Protein AF-A0A7Y5PN56-F1 (afdb_monomer_lite)

pLDDT: mean 77.85, std 16.31, range [36.44, 95.75]

Sequence (91 aa):
MTAATSSGRPPRFTPLAQADFQRLEHAGYLKGLLQPFKGKGSLETWASQCMALRDDLIVLAQRRVLPQARAYPFTLLDVHLAQQTTGAGTT

Structure (mmCIF, N/CA/C/O backbone):
data_AF-A0A7Y5PN56-F1
#
_entry.id   AF-A0A7Y5PN56-F1
#
loop_
_atom_site.group_PDB
_atom_site.id
_atom_site.type_symbol
_atom_site.label_atom_id
_atom_site.label_alt_i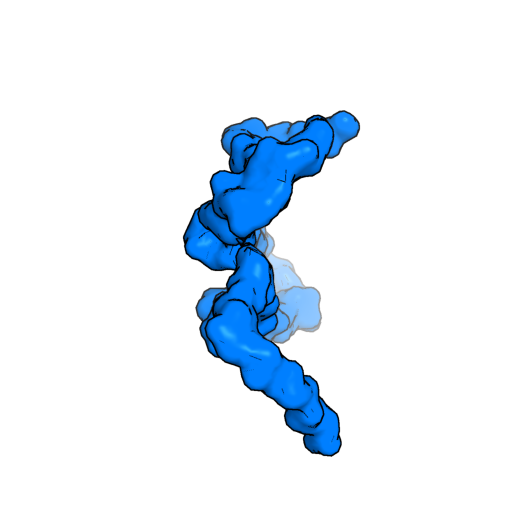d
_atom_site.label_comp_id
_atom_site.label_asym_id
_atom_site.label_entity_id
_atom_site.label_seq_id
_atom_site.pdbx_PDB_ins_code
_atom_site.Cartn_x
_atom_site.Cartn_y
_atom_site.Cartn_z
_atom_site.occupancy
_atom_site.B_iso_or_equiv
_atom_site.auth_seq_id
_atom_site.auth_comp_id
_atom_site.auth_asym_id
_atom_site.auth_atom_id
_atom_site.pdbx_PDB_model_num
ATOM 1 N N . MET A 1 1 ? -16.243 -6.800 -20.698 1.00 38.12 1 MET A N 1
ATOM 2 C CA . MET A 1 1 ? -15.472 -7.987 -21.119 1.00 38.12 1 MET A CA 1
ATOM 3 C C . MET A 1 1 ? -14.612 -7.557 -22.297 1.00 38.12 1 MET A C 1
ATOM 5 O O . MET A 1 1 ? -15.115 -7.475 -23.405 1.00 38.12 1 MET A O 1
ATOM 9 N N . THR A 1 2 ? -13.369 -7.152 -22.054 1.00 36.44 2 THR A N 1
ATOM 10 C CA . THR A 1 2 ? -12.423 -6.755 -23.108 1.00 36.44 2 THR A CA 1
ATOM 11 C C . THR A 1 2 ? -11.121 -7.496 -22.844 1.00 36.44 2 THR A C 1
ATOM 13 O O . THR A 1 2 ? -10.360 -7.156 -21.943 1.00 36.44 2 THR A O 1
ATOM 16 N N . ALA A 1 3 ? -10.925 -8.591 -23.576 1.00 47.34 3 ALA A N 1
ATOM 17 C CA . ALA A 1 3 ? -9.700 -9.370 -23.540 1.00 47.34 3 ALA A CA 1
ATOM 18 C C . ALA A 1 3 ? -8.623 -8.616 -24.329 1.00 47.34 3 ALA A C 1
ATOM 20 O O . ALA A 1 3 ? -8.761 -8.416 -25.535 1.00 47.34 3 ALA A O 1
ATOM 21 N N . ALA A 1 4 ? -7.568 -8.174 -23.647 1.00 54.44 4 ALA A N 1
ATOM 22 C CA . ALA A 1 4 ? -6.371 -7.677 -24.305 1.00 54.44 4 ALA A CA 1
ATOM 23 C C . ALA A 1 4 ? -5.565 -8.877 -24.821 1.00 54.44 4 ALA A C 1
ATOM 25 O O . ALA A 1 4 ? -5.203 -9.775 -24.062 1.00 54.44 4 ALA A O 1
ATOM 26 N N . THR A 1 5 ? -5.301 -8.890 -26.124 1.00 57.66 5 THR A N 1
ATOM 27 C CA . THR A 1 5 ? -4.411 -9.832 -26.806 1.00 57.66 5 THR A CA 1
ATOM 28 C C . THR A 1 5 ? -3.019 -9.816 -26.175 1.00 57.66 5 THR A C 1
ATOM 30 O O . THR A 1 5 ? -2.314 -8.808 -26.230 1.00 57.66 5 THR A O 1
ATOM 33 N N . SER A 1 6 ? -2.610 -10.944 -25.593 1.00 58.09 6 SER A N 1
ATOM 34 C CA . SER A 1 6 ? -1.278 -11.142 -25.029 1.00 58.09 6 SER A CA 1
ATOM 35 C C . SER A 1 6 ? -0.265 -11.401 -26.145 1.00 58.09 6 SER A C 1
ATOM 37 O O . SER A 1 6 ? -0.151 -12.518 -26.653 1.00 58.09 6 SER A O 1
ATOM 39 N N . SER A 1 7 ? 0.521 -10.390 -26.512 1.00 59.59 7 SER A N 1
ATOM 40 C CA . SER A 1 7 ? 1.858 -10.657 -27.041 1.00 59.59 7 SER A CA 1
ATOM 41 C C . SER A 1 7 ? 2.641 -11.379 -25.934 1.00 59.59 7 SER A C 1
ATOM 43 O O . SER A 1 7 ? 2.499 -11.040 -24.763 1.00 59.59 7 SER A O 1
ATOM 45 N N . GLY A 1 8 ? 3.389 -12.439 -26.261 1.00 65.81 8 GLY A N 1
ATOM 46 C CA . GLY A 1 8 ? 3.943 -13.403 -25.289 1.00 65.81 8 GLY A CA 1
ATOM 47 C C . GLY A 1 8 ? 5.072 -12.880 -24.391 1.00 65.81 8 GLY A C 1
ATOM 48 O O . GLY A 1 8 ? 6.084 -13.562 -24.240 1.00 65.81 8 GLY A O 1
ATOM 49 N N . ARG A 1 9 ? 4.975 -11.638 -23.903 1.00 68.94 9 ARG A N 1
ATOM 50 C CA . ARG A 1 9 ? 5.943 -10.913 -23.072 1.00 68.94 9 ARG A CA 1
ATOM 51 C C . ARG A 1 9 ? 5.201 -10.609 -21.770 1.00 68.94 9 ARG A C 1
ATOM 53 O O . ARG A 1 9 ? 4.151 -9.971 -21.831 1.00 68.94 9 ARG A O 1
ATOM 60 N N . PRO A 1 10 ? 5.687 -11.094 -20.617 1.00 77.25 10 PRO A N 1
ATOM 61 C CA . PRO A 1 10 ? 5.010 -10.856 -19.352 1.00 77.25 10 PRO A CA 1
ATOM 62 C C . PRO A 1 10 ? 4.899 -9.346 -19.086 1.00 77.25 10 PRO A C 1
ATOM 64 O O . PRO A 1 10 ? 5.801 -8.589 -19.472 1.00 77.25 10 PRO A O 1
ATOM 67 N N . PRO A 1 11 ? 3.804 -8.892 -18.452 1.00 86.69 11 PRO A N 1
ATOM 68 C CA . PRO A 1 11 ? 3.621 -7.483 -18.146 1.00 86.69 11 PRO A CA 1
ATOM 69 C C . PRO A 1 11 ? 4.760 -6.996 -17.243 1.00 86.69 11 PRO A C 1
ATOM 71 O O . PRO A 1 11 ? 5.172 -7.691 -16.316 1.00 86.69 11 PRO A O 1
ATOM 74 N N . ARG A 1 12 ? 5.280 -5.791 -17.513 1.00 90.81 12 ARG A N 1
ATOM 75 C CA . ARG A 1 12 ? 6.351 -5.190 -16.695 1.00 90.81 12 ARG A CA 1
ATOM 76 C C . ARG A 1 12 ? 5.876 -4.863 -15.279 1.00 90.81 12 ARG A C 1
ATOM 78 O O . ARG A 1 12 ? 6.681 -4.879 -14.359 1.00 90.81 12 ARG A O 1
ATOM 85 N N . PHE A 1 13 ? 4.580 -4.595 -15.124 1.00 92.88 13 PHE A N 1
ATOM 86 C CA . PHE A 1 13 ? 3.925 -4.355 -13.847 1.00 92.88 13 PHE A CA 1
ATOM 87 C C . PHE A 1 13 ? 2.629 -5.163 -13.759 1.00 92.88 13 PHE A C 1
ATOM 89 O O . PHE A 1 13 ? 1.827 -5.180 -14.692 1.00 92.88 13 PHE A O 1
ATOM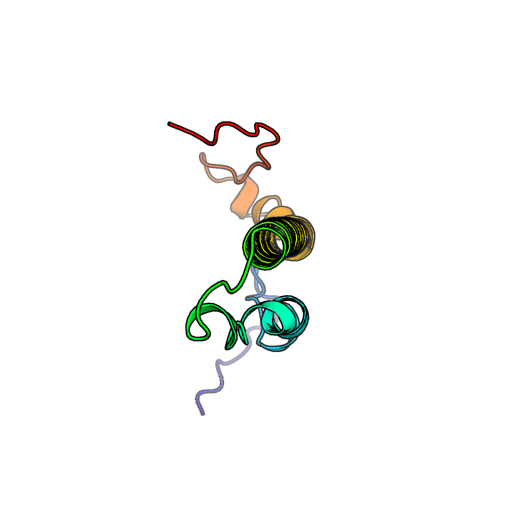 96 N N . THR A 1 14 ? 2.420 -5.808 -12.621 1.00 94.69 14 THR A N 1
ATOM 97 C CA . THR A 1 14 ? 1.223 -6.564 -12.266 1.00 94.69 14 THR A CA 1
ATOM 98 C C . THR A 1 14 ? 0.386 -5.719 -11.305 1.00 94.69 14 THR A C 1
ATOM 100 O O . THR A 1 14 ? 0.861 -5.434 -10.198 1.00 94.69 14 THR A O 1
ATOM 103 N N . PRO A 1 15 ? -0.833 -5.303 -11.696 1.00 93.31 15 PRO A N 1
ATOM 104 C CA . PRO A 1 15 ? -1.702 -4.503 -10.840 1.00 93.31 15 PRO A CA 1
ATOM 105 C C . PRO A 1 15 ? -2.161 -5.289 -9.608 1.00 93.31 15 PRO A C 1
ATOM 107 O O . PRO A 1 15 ? -2.246 -6.518 -9.630 1.00 93.31 15 PRO A O 1
ATOM 110 N N . LEU A 1 16 ? -2.475 -4.563 -8.533 1.00 93.12 16 LEU A N 1
ATOM 111 C CA . LEU A 1 16 ? -3.115 -5.142 -7.354 1.00 93.12 16 LEU A CA 1
ATOM 112 C C . LEU A 1 16 ? -4.527 -5.617 -7.715 1.00 93.12 16 LEU A C 1
ATOM 114 O O . LEU A 1 16 ? -5.284 -4.890 -8.359 1.00 93.12 16 LEU A O 1
ATOM 118 N N . ALA A 1 17 ? -4.876 -6.830 -7.295 1.00 91.25 17 ALA A N 1
ATOM 119 C CA . ALA A 1 17 ? -6.202 -7.408 -7.495 1.00 91.25 17 ALA A CA 1
ATOM 120 C C . ALA A 1 17 ? -7.052 -7.273 -6.226 1.00 91.25 17 ALA A C 1
ATOM 122 O O . ALA A 1 17 ? -6.515 -7.074 -5.142 1.00 91.25 17 ALA A O 1
ATOM 123 N N . GLN A 1 18 ? -8.372 -7.470 -6.322 1.00 87.88 18 GLN A N 1
ATOM 124 C CA . GLN A 1 18 ? -9.273 -7.404 -5.157 1.00 87.88 18 GLN A CA 1
ATOM 125 C C . GLN A 1 18 ? -8.791 -8.270 -3.978 1.00 87.88 18 GLN A C 1
ATOM 127 O O . GLN A 1 18 ? -8.847 -7.843 -2.829 1.00 87.88 18 GLN A O 1
ATOM 132 N N . ALA A 1 19 ? -8.252 -9.459 -4.262 1.00 89.06 19 ALA A N 1
ATOM 133 C CA . ALA A 1 19 ? -7.720 -10.371 -3.248 1.00 89.06 19 ALA A CA 1
ATOM 134 C C . ALA A 1 19 ? -6.548 -9.782 -2.436 1.00 89.06 19 ALA A C 1
ATOM 136 O O . ALA A 1 19 ? -6.336 -10.170 -1.289 1.00 89.06 19 ALA A O 1
ATOM 137 N N . ASP A 1 20 ? -5.804 -8.827 -3.000 1.00 88.81 20 ASP A N 1
ATOM 138 C CA . ASP A 1 20 ? -4.734 -8.121 -2.292 1.00 88.81 20 ASP A CA 1
ATOM 139 C C . ASP A 1 20 ? -5.288 -7.162 -1.226 1.00 88.81 20 ASP A C 1
ATOM 141 O O . ASP A 1 20 ? -4.647 -6.951 -0.197 1.00 88.81 20 ASP A O 1
ATOM 145 N N . PHE A 1 21 ? -6.500 -6.639 -1.442 1.00 87.12 21 PHE A N 1
ATOM 146 C CA . PHE A 1 21 ? -7.185 -5.714 -0.537 1.00 87.12 21 PHE A CA 1
ATOM 147 C C . PHE A 1 21 ? -8.056 -6.415 0.510 1.00 87.12 21 PHE A C 1
ATOM 149 O O . PHE A 1 21 ? -8.347 -5.814 1.537 1.00 87.12 21 PHE A O 1
ATOM 156 N N . GLN A 1 22 ? -8.415 -7.689 0.325 1.00 84.19 22 GLN A N 1
ATOM 157 C CA . GLN A 1 22 ? -9.210 -8.448 1.307 1.00 84.19 22 GLN A CA 1
ATOM 158 C C . GLN A 1 22 ? -8.569 -8.477 2.701 1.00 84.19 22 GLN A C 1
ATOM 160 O O . GLN A 1 22 ? -9.263 -8.457 3.713 1.00 84.19 22 GLN A O 1
ATOM 165 N N . ARG A 1 23 ? -7.232 -8.460 2.770 1.00 74.31 23 ARG A N 1
ATOM 166 C CA . ARG A 1 23 ? -6.500 -8.374 4.046 1.00 74.31 23 ARG A CA 1
ATOM 167 C C . ARG A 1 23 ? -6.692 -7.027 4.750 1.00 74.31 23 ARG A C 1
ATOM 169 O O . ARG A 1 23 ? -6.588 -6.975 5.966 1.00 74.31 23 ARG A O 1
ATOM 176 N N . LEU A 1 24 ? -7.006 -5.973 3.995 1.00 80.31 24 LEU A N 1
ATOM 177 C CA . LEU A 1 24 ? -7.266 -4.618 4.489 1.00 80.31 24 LEU A CA 1
ATOM 178 C C . LEU A 1 24 ? -8.750 -4.394 4.833 1.00 80.31 24 LEU A C 1
ATOM 180 O O . LEU A 1 24 ? -9.066 -3.599 5.717 1.00 80.31 24 LEU A O 1
ATOM 184 N N . GLU A 1 25 ? -9.671 -5.086 4.151 1.00 63.59 25 GLU A N 1
ATOM 185 C CA . GLU A 1 25 ? -11.128 -4.893 4.280 1.00 63.59 25 GLU A CA 1
ATOM 186 C C . GLU A 1 25 ? -11.671 -5.148 5.694 1.00 63.59 25 GLU A C 1
ATOM 188 O O . GLU A 1 25 ? -12.685 -4.558 6.072 1.00 63.59 25 GLU A O 1
ATOM 193 N N . HIS A 1 26 ? -10.976 -5.932 6.524 1.00 58.59 26 HIS A N 1
ATOM 194 C CA . HIS A 1 26 ? -11.362 -6.129 7.925 1.00 58.59 26 HIS A CA 1
ATOM 195 C C . HIS A 1 26 ? -11.328 -4.838 8.771 1.00 58.59 26 HIS A C 1
ATOM 197 O O . HIS A 1 26 ? -11.944 -4.808 9.835 1.00 58.59 26 HIS A O 1
ATOM 203 N N . ALA A 1 27 ? -10.692 -3.760 8.296 1.00 55.41 27 ALA A N 1
ATOM 204 C CA . ALA A 1 27 ? -10.704 -2.449 8.952 1.00 55.41 27 ALA A CA 1
ATOM 205 C C . ALA A 1 27 ? -11.811 -1.500 8.442 1.00 55.41 27 ALA A C 1
ATOM 207 O O . ALA A 1 27 ? -12.142 -0.521 9.108 1.00 55.41 27 ALA A O 1
ATOM 208 N N . GLY A 1 28 ? -12.394 -1.769 7.266 1.00 53.09 28 GLY A N 1
ATOM 209 C CA . GLY A 1 28 ? -13.340 -0.864 6.599 1.00 53.09 28 GLY A CA 1
ATOM 210 C C . GLY A 1 28 ? -14.737 -0.840 7.223 1.00 53.09 28 GLY A C 1
ATOM 211 O O . GLY A 1 28 ? -15.464 0.144 7.092 1.00 53.09 28 GLY A O 1
ATOM 212 N N . TYR A 1 29 ? -15.117 -1.887 7.961 1.00 57.66 29 TYR A N 1
ATOM 213 C CA . TYR A 1 29 ? -16.401 -1.946 8.661 1.00 57.66 29 TYR A CA 1
ATOM 214 C C . TYR A 1 29 ? -16.309 -1.340 10.068 1.00 57.66 29 TYR A C 1
ATOM 216 O O . TYR A 1 29 ? -16.680 -1.938 11.077 1.00 57.66 29 TYR A O 1
ATOM 224 N N . LEU A 1 30 ? -15.849 -0.095 10.133 1.00 54.44 30 LEU A N 1
ATOM 225 C CA . LEU A 1 30 ? -15.927 0.752 11.319 1.00 54.44 30 LEU A CA 1
ATOM 226 C C . LEU A 1 30 ? -17.355 1.296 11.494 1.00 54.44 30 LEU A C 1
ATOM 228 O O . LEU A 1 30 ? -17.566 2.500 11.604 1.00 54.44 30 LEU A O 1
ATOM 232 N N . LYS A 1 31 ? -18.375 0.428 11.578 1.00 53.94 31 LYS A N 1
ATOM 233 C CA . LYS A 1 31 ? -19.722 0.868 12.010 1.00 53.94 31 LYS A CA 1
ATOM 234 C C . LYS A 1 31 ? -19.706 1.536 13.395 1.00 53.94 31 LYS A C 1
ATOM 236 O O . LYS A 1 31 ? -20.636 2.264 13.729 1.00 53.94 31 LYS A O 1
ATOM 241 N N . GLY A 1 32 ? -18.629 1.341 14.160 1.00 53.66 32 GLY A N 1
ATOM 242 C CA . GLY A 1 32 ? -18.343 2.039 15.410 1.00 53.66 32 GLY A CA 1
ATOM 243 C C . GLY A 1 32 ? -18.022 3.534 15.272 1.00 53.66 32 GLY A C 1
ATOM 244 O O . GLY A 1 32 ? -18.165 4.234 16.260 1.00 53.66 32 GLY A O 1
ATOM 245 N N . LEU A 1 33 ? -17.671 4.053 14.083 1.00 51.53 33 LEU A N 1
ATOM 246 C CA . LEU A 1 33 ? -17.504 5.506 13.857 1.00 51.53 33 LEU A CA 1
ATOM 247 C C . LEU A 1 33 ? -18.829 6.273 13.982 1.00 51.53 33 LEU A C 1
ATOM 249 O O . LEU A 1 33 ? -18.835 7.458 14.301 1.00 51.53 33 LEU A O 1
ATOM 253 N N . LEU A 1 34 ? -19.945 5.593 13.703 1.00 54.62 34 LEU A N 1
ATOM 254 C CA . LEU A 1 34 ? -21.298 6.145 13.801 1.00 54.62 34 LEU A CA 1
ATOM 255 C C . LEU A 1 34 ? -21.975 5.802 15.134 1.00 54.62 34 LEU A C 1
ATOM 257 O O . LEU A 1 34 ? -23.016 6.376 15.454 1.00 54.62 34 LEU A O 1
ATOM 261 N N . GLN A 1 35 ? -21.409 4.877 15.917 1.00 53.91 35 GLN A N 1
ATOM 262 C CA . GLN A 1 35 ? -21.808 4.713 17.310 1.00 53.91 35 GLN A CA 1
ATOM 263 C C . GLN A 1 35 ? -21.097 5.789 18.135 1.00 53.91 35 GLN A C 1
ATOM 265 O O . GLN A 1 35 ? -19.895 5.983 17.969 1.00 53.91 35 GLN A O 1
ATOM 270 N N . PRO A 1 36 ? -21.798 6.505 19.029 1.00 59.16 36 PRO A N 1
ATOM 271 C CA . PRO A 1 36 ? -21.142 7.479 19.887 1.00 59.16 36 PRO A CA 1
ATOM 272 C C . PRO A 1 36 ? -20.017 6.780 20.656 1.00 59.16 36 PRO A C 1
ATOM 274 O O . PRO A 1 36 ? -20.261 5.748 21.284 1.00 59.16 36 PRO A O 1
ATOM 277 N N . PHE A 1 37 ? -18.803 7.334 20.587 1.00 62.56 37 PHE A N 1
ATOM 278 C CA . PHE A 1 37 ? -17.626 6.895 21.339 1.00 62.56 37 PHE A CA 1
ATOM 279 C C . PHE A 1 37 ? -17.940 6.928 22.840 1.00 62.56 37 PHE A C 1
ATOM 281 O O . PHE A 1 37 ? -17.748 7.933 23.528 1.00 62.56 37 PHE A O 1
ATOM 288 N N . LYS A 1 38 ? -18.532 5.852 23.359 1.00 56.38 38 LYS A N 1
ATOM 289 C CA . LYS A 1 38 ? -19.029 5.800 24.731 1.00 56.38 38 LYS A CA 1
ATOM 290 C C . LYS A 1 38 ? -17.876 5.360 25.632 1.00 56.38 38 LYS A C 1
ATOM 292 O O . LYS A 1 38 ? -17.718 4.184 25.936 1.00 56.38 38 LYS A O 1
ATOM 297 N N . GLY A 1 39 ? -17.057 6.334 26.027 1.00 65.62 39 GLY A N 1
ATOM 298 C CA . GLY A 1 39 ? -15.911 6.164 26.926 1.00 65.62 39 GLY A CA 1
ATOM 299 C C . GLY A 1 39 ? -14.558 6.164 26.206 1.00 65.62 39 GLY A C 1
ATOM 300 O O . GLY A 1 39 ? -14.488 5.848 25.017 1.00 65.62 39 GLY A O 1
ATOM 301 N N . LYS A 1 40 ? -13.490 6.514 26.948 1.00 63.75 40 LYS A N 1
ATOM 302 C CA . LYS A 1 40 ? -12.107 6.644 26.438 1.00 63.75 40 LYS A CA 1
ATOM 303 C C . LYS A 1 40 ? -11.713 5.457 25.554 1.00 63.75 40 LYS A C 1
ATOM 305 O O . LYS A 1 40 ? -11.528 5.679 24.366 1.00 63.75 40 LYS A O 1
ATOM 310 N N . GLY A 1 41 ? -11.820 4.226 26.080 1.00 71.12 41 GLY A N 1
ATOM 311 C CA . GLY A 1 41 ? -11.369 2.963 25.454 1.00 71.12 41 GLY A CA 1
ATOM 312 C C . GLY A 1 41 ? -11.753 2.724 23.985 1.00 71.12 41 GLY A C 1
ATOM 313 O O . GLY A 1 41 ? -11.056 2.004 23.265 1.00 71.12 41 GLY A O 1
ATOM 314 N N . SER A 1 42 ? -12.861 3.311 23.523 1.00 75.44 42 SER A N 1
ATOM 315 C CA . SER A 1 42 ? -13.309 3.199 22.130 1.00 75.44 42 SER A CA 1
ATOM 316 C C . SER A 1 42 ? -12.413 3.973 21.153 1.00 75.44 42 SER A C 1
ATOM 318 O O . SER A 1 42 ? -12.165 3.498 20.044 1.00 75.44 42 SER A O 1
ATOM 320 N N . LEU A 1 43 ? -11.863 5.116 21.579 1.00 77.94 43 LEU A N 1
ATOM 321 C CA . LEU A 1 43 ? -10.942 5.928 20.785 1.00 77.94 43 LEU A CA 1
ATOM 322 C C . LEU A 1 43 ? -9.546 5.307 20.722 1.00 77.94 43 LEU A C 1
ATOM 324 O O . LEU A 1 43 ? -8.959 5.295 19.643 1.00 77.94 43 LEU A O 1
ATOM 328 N N . GLU A 1 44 ? -9.015 4.745 21.815 1.00 81.62 44 GLU A N 1
ATOM 329 C CA . GLU A 1 44 ? -7.707 4.072 21.754 1.00 81.62 44 GLU A CA 1
ATOM 330 C C . GLU A 1 44 ? -7.768 2.794 20.905 1.00 81.62 44 GLU A C 1
ATOM 332 O O . GLU A 1 44 ? -6.835 2.502 20.152 1.00 81.62 44 GLU A O 1
ATOM 337 N N . THR A 1 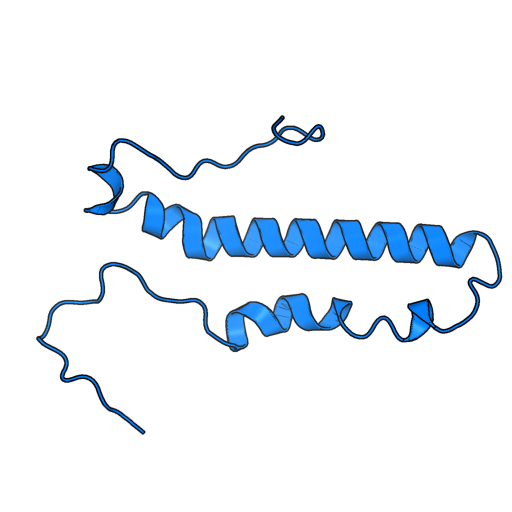45 ? -8.889 2.065 20.953 1.00 79.62 45 THR A N 1
ATOM 338 C CA . THR A 1 45 ? -9.125 0.901 20.080 1.00 79.62 45 THR A CA 1
ATOM 339 C C . THR A 1 45 ? -9.163 1.325 18.613 1.00 79.62 45 THR A C 1
ATOM 341 O O . THR A 1 45 ? -8.526 0.697 17.768 1.00 79.62 45 THR A O 1
ATOM 344 N N . TRP A 1 46 ? -9.856 2.422 18.307 1.00 77.75 46 TRP A N 1
ATOM 345 C CA . TRP A 1 46 ? -9.911 2.968 16.956 1.00 77.75 46 TRP A CA 1
ATOM 346 C C . TRP A 1 46 ? -8.541 3.452 16.464 1.00 77.75 46 TRP A C 1
ATOM 348 O O . TRP A 1 46 ? -8.124 3.097 15.364 1.00 77.75 46 TRP A O 1
ATOM 358 N N . ALA A 1 47 ? -7.792 4.185 17.291 1.00 81.50 47 ALA A N 1
ATOM 359 C CA . ALA A 1 47 ? -6.431 4.606 16.964 1.00 81.50 47 ALA A CA 1
ATOM 360 C C . ALA A 1 47 ? -5.527 3.399 16.662 1.00 81.50 47 ALA A C 1
ATOM 362 O O . ALA A 1 47 ? -4.778 3.408 15.686 1.00 81.50 47 ALA A O 1
ATOM 363 N N . SER A 1 48 ? -5.655 2.330 17.450 1.00 83.06 48 SER A N 1
ATOM 364 C CA . SER A 1 48 ? -4.941 1.067 17.231 1.00 83.06 48 SER A CA 1
ATOM 365 C C . SER A 1 48 ? -5.316 0.412 15.899 1.00 83.06 48 SER A C 1
ATOM 367 O O . SER A 1 48 ? -4.434 -0.034 15.170 1.00 83.06 48 SER A O 1
ATOM 369 N N . GLN A 1 49 ? -6.600 0.408 15.534 1.00 80.62 49 GLN A N 1
ATOM 370 C CA . GLN A 1 49 ? -7.072 -0.112 14.245 1.00 80.62 49 GLN A CA 1
ATOM 371 C C . GLN A 1 49 ? -6.562 0.719 13.060 1.00 80.62 49 GLN A C 1
ATOM 373 O O . GLN A 1 49 ? -6.153 0.150 12.051 1.00 80.62 49 GLN A O 1
ATOM 378 N N . CYS A 1 50 ? -6.517 2.048 13.187 1.00 82.31 50 CYS A N 1
ATOM 379 C CA . CYS A 1 50 ? -5.925 2.925 12.176 1.00 82.31 50 CYS A CA 1
ATOM 380 C C . CYS A 1 50 ? -4.426 2.649 11.988 1.00 82.31 50 CYS A C 1
ATOM 382 O O . CYS A 1 50 ? -3.951 2.595 10.854 1.00 82.31 50 CYS A O 1
ATOM 384 N N . MET A 1 51 ? -3.680 2.447 13.082 1.00 84.31 51 MET A N 1
ATOM 385 C CA . MET A 1 51 ? -2.262 2.077 13.010 1.00 84.31 51 MET A CA 1
ATOM 386 C C . MET A 1 51 ? -2.069 0.707 12.354 1.00 84.31 51 MET A C 1
ATOM 388 O O . MET A 1 51 ? -1.239 0.591 11.459 1.00 84.31 51 MET A O 1
ATOM 392 N N . ALA A 1 52 ? -2.875 -0.291 12.724 1.00 85.00 52 ALA A N 1
ATOM 393 C CA . ALA A 1 52 ? -2.821 -1.619 12.116 1.00 85.00 52 ALA A CA 1
ATOM 394 C C . ALA A 1 52 ? -3.113 -1.570 10.606 1.00 85.00 52 ALA A C 1
ATOM 396 O O . ALA A 1 52 ? -2.344 -2.107 9.815 1.00 85.00 52 ALA A O 1
ATOM 397 N N . LEU A 1 53 ? -4.155 -0.839 10.188 1.00 85.94 53 LEU A N 1
ATOM 398 C CA . LEU A 1 53 ? -4.488 -0.671 8.772 1.00 85.94 53 LEU A CA 1
ATOM 399 C C . LEU A 1 53 ? -3.368 0.030 7.990 1.00 85.94 53 LEU A C 1
ATOM 401 O O . LEU A 1 53 ? -3.062 -0.357 6.861 1.00 85.94 53 LEU A O 1
ATOM 405 N N . ARG A 1 54 ? -2.744 1.059 8.578 1.00 86.12 54 ARG A N 1
ATOM 406 C CA . ARG A 1 54 ? -1.571 1.721 7.990 1.00 86.12 54 ARG A CA 1
ATOM 407 C C . ARG A 1 54 ? -0.434 0.721 7.797 1.00 86.12 54 ARG A C 1
ATOM 409 O O . ARG A 1 54 ? 0.166 0.689 6.725 1.00 86.12 54 ARG A O 1
ATOM 416 N N . ASP A 1 55 ? -0.134 -0.070 8.818 1.00 88.00 55 ASP A N 1
ATOM 417 C CA . ASP A 1 55 ? 0.975 -1.017 8.783 1.00 88.00 55 ASP A CA 1
ATOM 418 C C . ASP A 1 55 ? 0.715 -2.127 7.744 1.00 88.00 55 ASP A C 1
ATOM 420 O O . ASP A 1 55 ? 1.608 -2.454 6.960 1.00 88.00 55 ASP A O 1
ATOM 424 N N . ASP A 1 56 ? -0.524 -2.611 7.622 1.00 89.31 56 ASP A N 1
ATOM 425 C CA . ASP A 1 56 ? -0.917 -3.571 6.583 1.00 89.31 56 ASP A CA 1
ATOM 426 C C . ASP A 1 56 ? -0.829 -2.979 5.164 1.00 89.31 56 ASP A C 1
ATOM 428 O O . ASP A 1 56 ? -0.360 -3.650 4.237 1.00 89.31 56 ASP A O 1
ATOM 432 N N . LEU A 1 57 ? -1.216 -1.710 4.977 1.00 90.12 57 LEU A N 1
ATOM 433 C CA . LEU A 1 57 ? -1.038 -0.985 3.711 1.00 90.12 57 LEU A CA 1
ATOM 434 C C . LEU A 1 57 ? 0.443 -0.8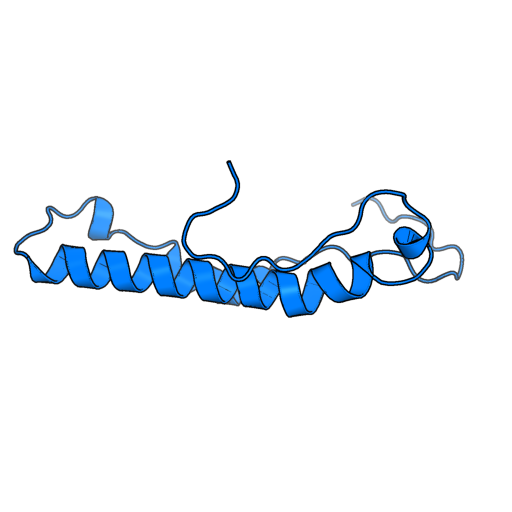50 3.339 1.00 90.12 57 LEU A C 1
ATOM 436 O O . LEU A 1 57 ? 0.816 -1.071 2.182 1.00 90.12 57 LEU A O 1
ATOM 440 N N . ILE A 1 58 ? 1.296 -0.527 4.314 1.00 90.75 58 ILE A N 1
ATOM 441 C CA . ILE A 1 58 ? 2.749 -0.459 4.130 1.00 90.75 58 ILE A CA 1
ATOM 442 C C . ILE A 1 58 ? 3.289 -1.830 3.712 1.00 90.75 58 ILE A C 1
ATOM 444 O O . ILE A 1 58 ? 4.037 -1.919 2.736 1.00 90.75 58 ILE A O 1
ATOM 448 N N . VAL A 1 59 ? 2.881 -2.908 4.387 1.00 92.00 59 VAL A N 1
ATOM 449 C CA . VAL A 1 59 ? 3.291 -4.282 4.055 1.00 92.00 59 VAL A CA 1
ATOM 450 C C . VAL A 1 59 ? 2.835 -4.673 2.649 1.00 92.00 59 VAL A C 1
ATOM 452 O O . VAL A 1 59 ? 3.616 -5.264 1.895 1.00 92.00 59 VAL A O 1
ATOM 455 N N . LEU A 1 60 ? 1.604 -4.330 2.260 1.00 93.75 60 LEU A N 1
ATOM 456 C CA . LEU A 1 60 ? 1.099 -4.579 0.912 1.00 93.75 60 LEU A CA 1
ATOM 457 C C . LEU A 1 60 ? 1.964 -3.862 -0.134 1.00 93.75 60 LEU A C 1
ATOM 459 O O . LEU A 1 60 ? 2.431 -4.497 -1.084 1.00 93.75 60 LEU A O 1
ATOM 463 N N . ALA A 1 61 ? 2.239 -2.571 0.061 1.00 93.81 61 ALA A N 1
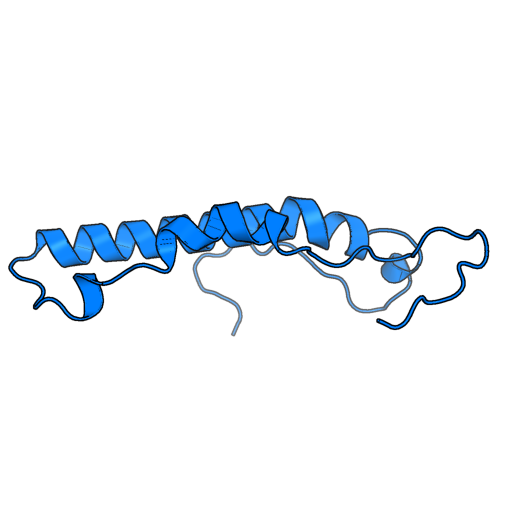ATOM 464 C CA . ALA A 1 61 ? 3.076 -1.786 -0.841 1.00 93.81 61 ALA A CA 1
ATOM 465 C C . ALA A 1 61 ? 4.510 -2.337 -0.923 1.00 93.81 61 ALA A C 1
ATOM 467 O O . ALA A 1 61 ? 5.030 -2.541 -2.021 1.00 93.81 61 ALA A O 1
ATOM 468 N N . GLN A 1 62 ? 5.134 -2.655 0.214 1.00 94.25 62 GLN A N 1
ATOM 469 C CA . GLN A 1 62 ? 6.487 -3.218 0.277 1.00 94.25 62 GLN A CA 1
ATOM 470 C C . GLN A 1 62 ? 6.601 -4.574 -0.420 1.00 94.25 62 GLN A C 1
ATOM 472 O O . GLN A 1 62 ? 7.617 -4.851 -1.051 1.00 94.25 62 GLN A O 1
ATOM 477 N N . ARG A 1 63 ? 5.582 -5.433 -0.310 1.00 93.94 63 ARG A N 1
ATOM 478 C CA . ARG A 1 63 ? 5.624 -6.791 -0.874 1.00 93.94 63 ARG A CA 1
ATOM 479 C C . ARG A 1 63 ? 5.194 -6.849 -2.329 1.00 93.94 63 ARG A C 1
ATOM 481 O O . ARG A 1 63 ? 5.694 -7.689 -3.071 1.00 93.94 63 ARG A O 1
ATOM 488 N N . ARG A 1 64 ? 4.241 -6.009 -2.734 1.00 95.00 64 ARG A N 1
ATOM 489 C CA . ARG A 1 64 ? 3.595 -6.121 -4.047 1.00 95.00 64 ARG A CA 1
ATOM 490 C C . ARG A 1 64 ? 3.961 -5.000 -5.000 1.00 95.00 64 ARG A C 1
ATOM 492 O O . ARG A 1 64 ? 3.988 -5.255 -6.194 1.00 95.00 64 ARG A O 1
ATOM 499 N N . VAL A 1 65 ? 4.269 -3.798 -4.520 1.00 95.12 65 VAL A N 1
ATOM 500 C CA . VAL A 1 65 ? 4.510 -2.630 -5.387 1.00 95.12 65 VAL A CA 1
ATOM 501 C C . VAL A 1 65 ? 5.997 -2.300 -5.476 1.00 95.12 65 VAL A C 1
ATOM 503 O O . VAL A 1 65 ? 6.546 -2.224 -6.574 1.00 95.12 65 VAL A O 1
ATOM 506 N N . LEU A 1 66 ? 6.675 -2.169 -4.334 1.00 95.75 66 LEU A N 1
ATOM 507 C CA . LEU A 1 66 ? 8.082 -1.770 -4.261 1.00 95.75 66 LEU A CA 1
ATOM 508 C C . LEU A 1 66 ? 9.040 -2.671 -5.067 1.00 95.75 66 LEU A C 1
ATOM 510 O O . LEU A 1 66 ? 9.902 -2.120 -5.752 1.00 95.75 66 LEU A O 1
ATOM 514 N N . PRO A 1 67 ? 8.911 -4.015 -5.069 1.00 95.44 67 PRO A N 1
ATOM 515 C CA . PRO A 1 67 ? 9.812 -4.871 -5.837 1.00 95.44 67 PRO A CA 1
ATOM 516 C C . PRO A 1 67 ? 9.643 -4.666 -7.343 1.00 95.44 67 PRO A C 1
ATOM 518 O O . PRO A 1 67 ? 10.624 -4.685 -8.077 1.00 95.44 67 PRO A O 1
ATOM 521 N N . GLN A 1 68 ? 8.411 -4.412 -7.797 1.00 95.50 68 GLN A N 1
ATOM 522 C CA . GLN A 1 68 ? 8.120 -4.146 -9.204 1.00 95.50 68 GLN A CA 1
ATOM 523 C C . GLN A 1 68 ? 8.668 -2.783 -9.630 1.00 95.50 68 GLN A C 1
ATOM 525 O O . GLN A 1 68 ? 9.315 -2.685 -10.664 1.00 95.50 68 GLN A O 1
ATOM 530 N N . ALA A 1 69 ? 8.490 -1.746 -8.805 1.00 95.00 69 ALA A N 1
ATOM 531 C CA . ALA A 1 69 ? 9.033 -0.409 -9.064 1.00 95.00 69 ALA A CA 1
ATOM 532 C C . ALA A 1 69 ? 10.575 -0.374 -9.084 1.00 95.00 69 ALA A C 1
ATOM 534 O O . ALA A 1 69 ? 11.169 0.512 -9.692 1.00 95.00 69 ALA A O 1
ATOM 535 N N . ARG A 1 70 ? 11.225 -1.344 -8.431 1.00 94.81 70 ARG A N 1
ATOM 536 C CA . ARG A 1 70 ? 12.684 -1.539 -8.432 1.00 94.81 70 ARG A CA 1
ATOM 537 C C . ARG A 1 70 ? 13.164 -2.557 -9.468 1.00 94.81 70 ARG A C 1
ATOM 539 O O . ARG A 1 70 ? 14.349 -2.879 -9.492 1.00 94.81 70 ARG A O 1
ATOM 546 N N . ALA A 1 71 ? 12.272 -3.076 -10.306 1.00 93.94 71 ALA A N 1
ATOM 547 C CA . ALA A 1 71 ? 12.619 -3.982 -11.390 1.00 93.94 71 ALA A CA 1
ATOM 548 C C . ALA A 1 71 ? 12.802 -3.220 -12.708 1.00 93.94 71 ALA A C 1
ATOM 550 O O . ALA A 1 71 ? 12.254 -2.138 -12.918 1.00 93.94 71 ALA A O 1
ATOM 551 N N . TYR A 1 72 ? 13.550 -3.808 -13.639 1.00 92.88 72 TYR A N 1
ATOM 552 C CA . TYR A 1 72 ? 13.648 -3.290 -15.001 1.00 92.88 72 TYR A CA 1
ATOM 553 C C . TYR A 1 72 ? 12.266 -3.307 -15.697 1.00 92.88 72 TYR A C 1
ATOM 555 O O . TYR A 1 72 ? 11.559 -4.316 -15.614 1.00 92.88 72 TYR A O 1
ATOM 563 N N . PRO A 1 73 ? 11.884 -2.268 -16.464 1.00 93.25 73 PRO A N 1
ATOM 564 C CA . PRO A 1 73 ? 12.679 -1.094 -16.842 1.00 93.25 73 PRO A CA 1
ATOM 565 C C . PRO A 1 73 ? 12.536 0.102 -15.892 1.00 93.25 73 PRO A C 1
ATOM 567 O O . PRO A 1 73 ? 13.104 1.152 -16.167 1.00 93.25 73 PRO A O 1
ATOM 570 N N . PHE A 1 74 ? 11.793 -0.017 -14.791 1.00 94.62 74 PHE A N 1
ATOM 571 C CA . PHE A 1 74 ? 11.510 1.111 -13.896 1.00 94.62 74 PHE A CA 1
ATOM 572 C C . PHE A 1 74 ? 12.749 1.634 -13.165 1.00 94.62 74 PHE A C 1
ATOM 574 O O . PHE A 1 74 ? 12.797 2.800 -12.790 1.00 94.62 74 PHE A O 1
ATOM 581 N N . THR A 1 75 ? 13.795 0.816 -13.048 1.00 94.00 75 THR A N 1
ATOM 582 C CA . THR A 1 75 ? 15.119 1.246 -12.570 1.00 94.00 75 THR A CA 1
ATOM 583 C C . THR A 1 75 ? 15.791 2.296 -13.456 1.00 94.00 75 THR A C 1
ATOM 585 O O . THR A 1 75 ? 16.773 2.880 -13.023 1.00 94.00 75 THR A O 1
ATOM 588 N N . LEU A 1 76 ? 15.319 2.502 -14.690 1.00 95.62 76 LEU A N 1
ATOM 589 C CA . LEU A 1 76 ? 15.860 3.504 -15.615 1.00 95.62 76 LEU A CA 1
ATOM 590 C C . LEU A 1 76 ? 15.219 4.890 -15.452 1.00 95.62 76 LEU A C 1
ATOM 592 O O . LEU A 1 76 ? 15.631 5.820 -16.135 1.00 95.62 76 LEU A O 1
ATOM 596 N N . LEU A 1 77 ? 14.179 5.019 -14.626 1.00 94.56 77 LEU A N 1
ATOM 597 C CA . LEU A 1 77 ? 13.532 6.302 -14.364 1.00 94.56 77 LEU A CA 1
ATOM 598 C C . LEU A 1 77 ? 14.371 7.116 -13.374 1.00 94.56 77 LEU A C 1
ATOM 600 O O . LEU A 1 77 ? 14.877 6.553 -12.411 1.00 94.56 77 LEU A O 1
ATOM 604 N N . ASP A 1 78 ? 14.421 8.438 -13.541 1.00 94.69 78 ASP A N 1
ATOM 605 C CA . ASP A 1 78 ? 15.116 9.345 -12.605 1.00 94.69 78 ASP A CA 1
ATOM 606 C C . ASP A 1 78 ? 14.406 9.481 -11.243 1.00 94.69 78 ASP A C 1
ATOM 608 O O . ASP A 1 78 ? 14.914 10.106 -10.313 1.00 94.69 78 ASP A O 1
ATOM 612 N N . VAL A 1 79 ? 13.207 8.904 -11.118 1.00 92.81 79 VAL A N 1
ATOM 613 C CA . VAL A 1 79 ? 12.415 8.873 -9.889 1.00 92.81 79 VAL A CA 1
ATOM 614 C C . VAL A 1 79 ? 12.228 7.435 -9.427 1.00 92.81 79 VAL A C 1
ATOM 616 O O . VAL A 1 79 ? 11.842 6.551 -10.195 1.00 92.81 79 VAL A O 1
ATOM 619 N N . HIS A 1 80 ? 12.460 7.204 -8.137 1.00 92.56 80 HIS A N 1
ATOM 620 C CA . HIS A 1 80 ? 12.367 5.879 -7.542 1.00 92.56 80 HIS A CA 1
ATOM 621 C C . HIS A 1 80 ? 11.426 5.862 -6.349 1.00 92.56 80 HIS A C 1
ATOM 623 O O . HIS A 1 80 ? 11.457 6.737 -5.484 1.00 92.56 80 HIS A O 1
ATOM 629 N N . LEU A 1 81 ? 10.632 4.796 -6.267 1.00 92.56 81 LEU A N 1
ATOM 630 C CA . LEU A 1 81 ? 9.865 4.503 -5.070 1.00 92.56 81 LEU A CA 1
ATOM 631 C C . LEU A 1 81 ? 10.807 3.985 -3.974 1.00 92.56 81 LEU A C 1
ATOM 633 O O . LEU A 1 81 ? 11.527 2.995 -4.151 1.00 92.56 81 LEU A O 1
ATOM 637 N N . ALA A 1 82 ? 10.770 4.640 -2.820 1.00 89.06 82 ALA A N 1
ATOM 638 C CA . ALA A 1 82 ? 11.518 4.253 -1.636 1.00 89.06 82 ALA A CA 1
ATOM 639 C C . ALA A 1 82 ? 10.580 4.119 -0.437 1.00 89.06 82 ALA A C 1
ATOM 641 O O . ALA A 1 82 ? 9.604 4.853 -0.301 1.00 89.06 82 ALA A O 1
ATOM 642 N N . GLN A 1 83 ? 10.892 3.172 0.446 1.00 86.81 83 GLN A N 1
ATOM 643 C CA . GLN A 1 83 ? 10.238 3.102 1.743 1.00 86.81 83 GLN A CA 1
ATOM 644 C C . GLN A 1 83 ? 10.775 4.225 2.626 1.00 86.81 83 GLN A C 1
ATOM 646 O O . GLN A 1 83 ? 11.988 4.372 2.776 1.00 86.81 83 GLN A O 1
ATOM 651 N N . GLN A 1 84 ? 9.866 4.955 3.259 1.00 85.12 84 GLN A N 1
ATOM 652 C CA . GLN A 1 84 ? 10.202 5.947 4.266 1.00 85.12 84 GLN A CA 1
ATOM 653 C C . GLN A 1 84 ? 9.877 5.392 5.646 1.00 85.12 84 GLN A C 1
ATOM 655 O O . GLN A 1 84 ? 8.776 4.904 5.882 1.00 85.12 84 GLN A O 1
ATOM 660 N N . THR A 1 85 ? 10.856 5.440 6.546 1.00 77.56 85 THR A N 1
ATOM 661 C CA . THR A 1 85 ? 10.744 4.874 7.903 1.00 77.56 85 THR A CA 1
ATOM 662 C C . THR A 1 85 ? 10.487 5.964 8.953 1.00 77.56 85 THR A C 1
ATOM 664 O O . THR A 1 85 ? 10.460 5.685 10.147 1.00 77.56 85 THR A O 1
ATOM 667 N N . THR A 1 86 ? 10.311 7.225 8.542 1.00 74.25 86 THR A N 1
ATOM 668 C CA . THR A 1 86 ? 10.102 8.337 9.478 1.00 74.25 86 THR A CA 1
ATOM 669 C C . THR A 1 86 ? 8.627 8.429 9.876 1.00 74.25 86 THR A C 1
ATOM 671 O O . THR A 1 86 ? 7.730 8.357 9.040 1.00 74.25 86 THR A O 1
ATOM 674 N N . GLY A 1 87 ? 8.364 8.605 11.174 1.00 63.94 87 GLY A N 1
ATOM 675 C CA . GLY A 1 87 ? 7.003 8.785 11.694 1.00 63.94 87 GLY A CA 1
ATOM 676 C C . GLY A 1 87 ? 6.405 10.173 11.432 1.00 63.94 87 GLY A C 1
ATOM 677 O O . GLY A 1 87 ? 5.221 10.371 11.673 1.00 63.94 87 GLY A O 1
ATOM 678 N N . ALA A 1 88 ? 7.208 11.129 10.953 1.00 70.00 88 ALA A N 1
ATOM 679 C CA . ALA A 1 88 ? 6.807 12.525 10.767 1.00 70.00 88 ALA A CA 1
ATOM 680 C C . ALA A 1 88 ? 6.118 12.808 9.417 1.00 70.00 88 ALA A C 1
ATOM 682 O O . ALA A 1 88 ? 5.645 13.919 9.202 1.00 70.00 88 ALA A O 1
ATOM 683 N N . GLY A 1 89 ? 6.046 11.821 8.515 1.00 56.38 89 GLY A N 1
ATOM 684 C CA . GLY A 1 89 ? 5.643 12.059 7.129 1.00 56.38 89 GLY A CA 1
ATOM 685 C C . GLY A 1 89 ? 6.690 12.867 6.352 1.00 56.38 89 GLY A C 1
ATOM 686 O O . GLY A 1 89 ? 7.718 13.282 6.891 1.00 56.38 89 GLY A O 1
ATOM 687 N N . THR A 1 90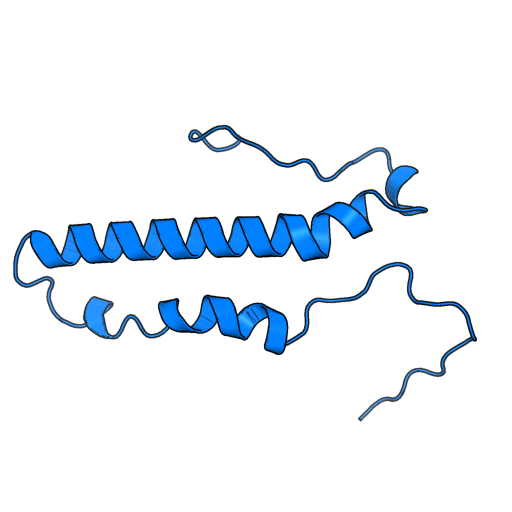 ? 6.458 13.042 5.055 1.00 59.50 90 THR A N 1
ATOM 688 C CA . THR A 1 90 ? 7.214 13.975 4.210 1.00 59.50 90 THR A CA 1
ATOM 689 C C . THR A 1 90 ? 6.472 15.290 4.121 1.00 59.50 90 THR A C 1
ATOM 691 O O . THR A 1 90 ? 5.301 15.284 3.736 1.00 59.50 90 THR A O 1
ATOM 694 N N . THR A 1 91 ? 7.147 16.386 4.452 1.00 49.72 91 THR A N 1
ATOM 695 C CA . THR A 1 91 ? 6.692 17.743 4.127 1.00 49.72 91 THR A CA 1
ATOM 696 C C . THR A 1 91 ? 7.002 18.075 2.676 1.00 49.72 91 THR A C 1
ATOM 698 O O . THR A 1 91 ? 8.079 17.640 2.203 1.00 49.72 91 THR A O 1
#

Radius of gyration: 18.65 Å; chains: 1; bounding box: 38×31×54 Å

Secondary structure (DSSP, 8-state):
-------SS--SS-PPPHHHHHHHHTTT--GGGSS---SHHHHHHHHHHHHHHHHHHHHHIIIIIHHHHTSTTGGGSS--------TT---

Foldseek 3Di:
DDDDDDPPDDDLADDDDPVLCVVLVVLVPCPVVVPPCPDDVSVVVNVVSVVVSVVSVLVSCVVHPQVSCCDPPNVVDPDGDDDDPDPPDDD